Protein AF-A0ABD1MF71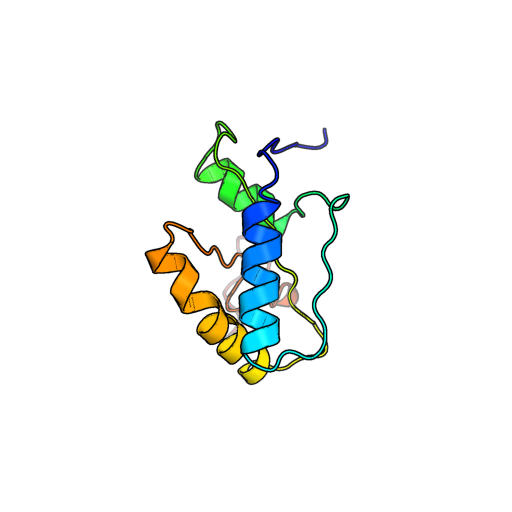-F1 (afdb_monomer_lite)

Sequence (109 aa):
MQLKYPAPGAPHLAKRVKELLLASGFNHVDEDMKRGLDHGAWVPLFLMYPEADIPVCQLSISSNKGATYHYNMGKALAPLKDEGVLIIGSGSATHNLGAIGPDDSPPPP

Radius of gyration: 16.89 Å; chains: 1; bounding box: 43×35×38 Å

Secondary structure (DSSP, 8-state):
------PPB-HHHHHHHHHHHHHTT-S-----SS----HHHHHHHHHH-TT--S-B---PPPTTS-HHHHHHHHHHTGGGGTTTPPP---S-S---GGG---TTPPPP-

InterPro domains:
  IPR004183 Extradiol ring-cleavage dioxygenase, class III enzyme, subunit B [PF02900] (2-98)
  IPR014436 Extradiol aromatic ring-opening dioxygenase, DODA-type [cd07363] (2-109)

pLDDT: mean 90.41, std 11.85, range [41.66, 98.62]

Organism: NCBI:txid520843

Foldseek 3Di:
DPDDLPAAADVVVLVVLVVLCVVLPNPDDDDDPPDDDDPQPVVVCCVPPVVNDHHDDDDDDDPVDDPVVVVSSCVSCVVVVVVVDDDDDGDDPDDDVVQDDPPPDDRDD

Structure (mmCIF, N/CA/C/O backbone):
data_AF-A0ABD1MF71-F1
#
_entry.id   AF-A0ABD1MF71-F1
#
loop_
_atom_site.group_PDB
_atom_site.id
_atom_site.type_symbol
_atom_site.label_atom_id
_atom_site.label_alt_id
_atom_site.label_comp_id
_atom_site.label_asym_id
_atom_site.label_entity_id
_atom_site.label_seq_id
_atom_site.pdbx_PDB_ins_code
_atom_site.Cartn_x
_atom_site.Cartn_y
_atom_site.Cartn_z
_atom_site.occupancy
_atom_site.B_iso_or_equiv
_atom_site.auth_seq_id
_atom_site.auth_comp_id
_atom_site.auth_asym_id
_atom_site.auth_atom_id
_atom_site.pdbx_PDB_model_num
ATOM 1 N N . MET A 1 1 ? 25.028 1.583 -11.595 1.00 41.66 1 MET A N 1
ATOM 2 C CA . MET A 1 1 ? 23.755 1.360 -12.316 1.00 41.66 1 MET A CA 1
ATOM 3 C C . MET A 1 1 ? 22.634 1.498 -11.300 1.00 41.66 1 MET A C 1
ATOM 5 O O . MET A 1 1 ? 22.641 0.743 -10.341 1.00 41.66 1 MET A O 1
ATOM 9 N N . GLN A 1 2 ? 21.732 2.473 -11.433 1.00 57.38 2 GLN A N 1
ATOM 10 C CA . GLN A 1 2 ? 20.458 2.411 -10.706 1.00 57.38 2 GLN A CA 1
ATOM 11 C C . GLN A 1 2 ? 19.548 1.512 -11.533 1.00 57.38 2 GLN A C 1
ATOM 13 O O . GLN A 1 2 ? 19.171 1.898 -12.639 1.00 57.38 2 GLN A O 1
ATOM 18 N N . LEU A 1 3 ? 19.255 0.311 -11.035 1.00 66.19 3 LEU A N 1
ATOM 19 C CA . LEU A 1 3 ? 18.186 -0.494 -11.612 1.00 66.19 3 LEU A CA 1
ATOM 20 C C . LEU A 1 3 ? 16.892 0.321 -11.469 1.00 66.19 3 LEU A C 1
ATOM 22 O O . LEU A 1 3 ? 16.576 0.787 -10.374 1.00 66.19 3 LEU A O 1
ATOM 26 N N . LYS A 1 4 ? 16.199 0.574 -12.579 1.00 78.69 4 LYS A N 1
ATOM 27 C CA . LYS A 1 4 ? 14.908 1.267 -12.590 1.00 78.69 4 LYS A CA 1
ATOM 28 C C . LYS A 1 4 ? 13.844 0.267 -13.006 1.00 78.69 4 LYS A C 1
ATOM 30 O O . LYS A 1 4 ? 14.008 -0.389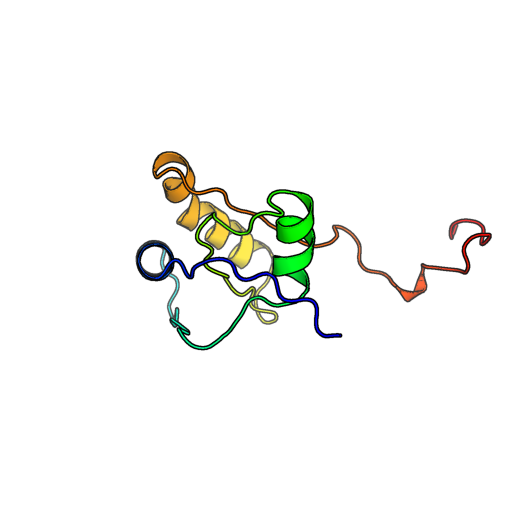 -14.027 1.00 78.69 4 LYS A O 1
ATOM 35 N N . TYR A 1 5 ? 12.768 0.191 -12.233 1.00 92.06 5 TYR A N 1
ATOM 36 C CA . TYR A 1 5 ? 11.562 -0.552 -12.580 1.00 92.06 5 TYR A CA 1
ATOM 37 C C . TYR A 1 5 ? 10.493 0.457 -13.035 1.00 92.06 5 TYR A C 1
ATOM 39 O O . TYR A 1 5 ? 9.932 1.158 -12.187 1.00 92.06 5 TYR A O 1
ATOM 47 N N . PRO A 1 6 ? 10.277 0.638 -14.351 1.00 94.00 6 PRO A N 1
ATOM 48 C CA . PRO A 1 6 ? 9.542 1.777 -14.903 1.00 94.00 6 PRO A CA 1
ATOM 49 C C . PRO A 1 6 ? 8.022 1.551 -14.954 1.00 94.00 6 PRO A C 1
ATOM 51 O O . PRO A 1 6 ? 7.386 1.889 -15.949 1.00 94.00 6 PRO A O 1
ATOM 54 N N . ALA A 1 7 ? 7.433 0.997 -13.892 1.00 95.56 7 ALA A N 1
ATOM 55 C CA . ALA A 1 7 ? 5.993 0.767 -13.853 1.00 95.56 7 ALA A CA 1
ATOM 56 C C . ALA A 1 7 ? 5.200 2.084 -13.964 1.00 95.56 7 ALA A C 1
ATOM 58 O O . ALA A 1 7 ? 5.573 3.075 -13.320 1.00 95.56 7 ALA A O 1
ATOM 59 N N . PRO A 1 8 ? 4.091 2.119 -14.730 1.00 95.88 8 PRO A N 1
ATOM 60 C CA . PRO A 1 8 ? 3.186 3.259 -14.747 1.00 95.88 8 PRO A CA 1
ATOM 61 C C . PRO A 1 8 ? 2.673 3.578 -13.339 1.00 95.88 8 PRO A C 1
ATOM 63 O O . PRO A 1 8 ? 2.347 2.682 -12.563 1.00 95.88 8 PRO A O 1
ATOM 66 N N . GLY A 1 9 ? 2.550 4.860 -13.002 1.00 95.56 9 GLY A N 1
ATOM 67 C CA . GLY A 1 9 ? 1.867 5.256 -11.770 1.00 95.56 9 GLY A CA 1
ATOM 68 C C . GLY A 1 9 ? 0.364 4.966 -11.846 1.00 95.56 9 GLY A C 1
ATOM 69 O O . GLY A 1 9 ? -0.241 5.087 -12.911 1.00 95.56 9 GLY A O 1
ATOM 70 N N . ALA A 1 10 ? -0.258 4.641 -10.712 1.00 97.00 10 ALA A N 1
ATOM 71 C CA . ALA A 1 10 ? -1.702 4.408 -10.604 1.00 97.00 10 ALA A CA 1
ATOM 72 C C . ALA A 1 10 ? -2.417 5.519 -9.793 1.00 97.00 10 ALA A C 1
ATOM 74 O O . ALA A 1 10 ? -2.854 5.274 -8.666 1.00 97.00 10 ALA A O 1
ATOM 75 N N . PRO A 1 11 ? -2.573 6.751 -10.323 1.00 96.50 11 PRO A N 1
ATOM 76 C CA . PRO A 1 11 ? -3.139 7.882 -9.573 1.00 96.50 11 PRO A CA 1
ATOM 77 C C . PRO A 1 11 ? -4.605 7.674 -9.166 1.00 96.50 11 PRO A C 1
ATOM 79 O O . PRO A 1 11 ? -5.014 8.092 -8.085 1.00 96.50 11 PRO A O 1
ATOM 82 N N . HIS A 1 12 ? -5.400 6.981 -9.990 1.00 96.88 12 HIS A N 1
ATOM 83 C CA . HIS A 1 12 ? -6.777 6.626 -9.628 1.00 96.88 12 HIS A CA 1
ATOM 84 C C . HIS A 1 12 ? -6.822 5.674 -8.428 1.00 96.88 12 HIS A C 1
ATOM 86 O O . HIS A 1 12 ? -7.651 5.854 -7.536 1.00 96.88 12 HIS A O 1
ATOM 92 N N . LEU A 1 13 ? -5.893 4.714 -8.371 1.00 97.81 13 LEU A N 1
ATOM 93 C CA . LEU A 1 13 ? -5.749 3.817 -7.228 1.00 97.81 13 LEU A CA 1
ATOM 94 C C . LEU A 1 13 ? -5.296 4.582 -5.978 1.00 97.81 13 LEU A C 1
ATOM 96 O O . LEU A 1 13 ? -5.859 4.366 -4.911 1.00 97.81 13 LEU A O 1
ATOM 100 N N . ALA A 1 14 ? -4.347 5.515 -6.103 1.00 97.94 14 ALA A N 1
ATOM 101 C CA . ALA A 1 14 ? -3.898 6.355 -4.988 1.00 97.94 14 ALA A CA 1
ATOM 102 C C . ALA A 1 14 ? -5.061 7.143 -4.361 1.00 97.94 14 ALA A C 1
ATOM 104 O O . ALA A 1 14 ? -5.258 7.119 -3.142 1.00 97.94 14 ALA A O 1
ATOM 105 N N . LYS A 1 15 ? -5.894 7.764 -5.206 1.00 98.06 15 LYS A N 1
ATOM 106 C CA . LYS A 1 15 ? -7.102 8.465 -4.766 1.00 98.06 15 LYS A CA 1
ATOM 107 C C . LYS A 1 15 ? -8.089 7.518 -4.078 1.00 98.06 15 LYS A C 1
ATOM 109 O O . LYS A 1 15 ? -8.589 7.836 -3.002 1.00 98.06 15 LYS A O 1
ATOM 114 N N . ARG A 1 16 ? -8.331 6.338 -4.657 1.00 98.19 16 ARG A N 1
ATOM 115 C CA . ARG A 1 16 ? -9.245 5.334 -4.094 1.00 98.19 16 ARG A CA 1
ATOM 116 C C . ARG A 1 16 ? -8.779 4.819 -2.728 1.00 98.19 16 ARG A C 1
ATOM 118 O O . ARG A 1 16 ? -9.577 4.729 -1.799 1.00 98.19 16 ARG A O 1
ATOM 125 N N . VAL A 1 17 ? -7.483 4.541 -2.585 1.00 98.44 17 VAL A N 1
ATOM 126 C CA . VAL A 1 17 ? -6.843 4.166 -1.313 1.00 98.44 17 VAL A CA 1
ATOM 127 C C . VAL A 1 17 ? -7.080 5.248 -0.261 1.00 98.44 17 VAL A C 1
ATOM 129 O O . VAL A 1 17 ? -7.523 4.945 0.846 1.00 98.44 17 VAL A O 1
ATOM 132 N N . LYS A 1 18 ? -6.846 6.518 -0.606 1.00 98.50 18 LYS A N 1
ATOM 133 C CA . LYS A 1 18 ? -7.092 7.646 0.296 1.00 98.50 18 LYS A CA 1
ATOM 134 C C . LYS A 1 18 ? -8.551 7.735 0.734 1.00 98.50 18 LYS A C 1
ATOM 136 O O . LYS A 1 18 ? -8.803 7.879 1.926 1.00 98.50 18 LYS A O 1
ATOM 141 N N . GLU A 1 19 ? -9.500 7.618 -0.190 1.00 98.44 19 GLU A N 1
ATOM 142 C CA . GLU A 1 19 ? -10.935 7.629 0.126 1.00 98.44 19 GLU A CA 1
ATOM 143 C C . GLU A 1 19 ? -11.311 6.527 1.126 1.00 98.44 19 GLU A C 1
ATOM 145 O O . GLU A 1 19 ? -11.975 6.808 2.124 1.00 98.44 19 GLU A O 1
ATOM 150 N N . LEU A 1 20 ? -10.841 5.294 0.907 1.00 98.62 20 LEU A N 1
ATOM 151 C CA . LEU A 1 20 ? -11.106 4.156 1.795 1.00 98.62 20 LEU A CA 1
ATOM 152 C C . LEU A 1 20 ? -10.522 4.357 3.198 1.00 98.62 20 LEU A C 1
ATOM 154 O O . LEU A 1 20 ? -11.186 4.074 4.200 1.00 98.62 20 LEU A O 1
ATOM 158 N N . LEU A 1 21 ? -9.293 4.867 3.284 1.00 98.50 21 LEU A N 1
ATOM 159 C CA . LEU A 1 21 ? -8.635 5.131 4.562 1.00 98.50 21 LEU A CA 1
ATOM 160 C C . LEU A 1 21 ? -9.346 6.249 5.332 1.00 98.50 21 LEU A C 1
ATOM 162 O O . LEU A 1 21 ? -9.681 6.062 6.502 1.00 98.50 21 LEU A O 1
ATOM 166 N N . LEU A 1 22 ? -9.643 7.381 4.688 1.00 98.25 22 LEU A N 1
ATOM 167 C CA . LEU A 1 22 ? -10.362 8.490 5.325 1.00 98.25 22 LEU A CA 1
ATOM 168 C C . LEU A 1 22 ? -11.755 8.051 5.808 1.00 98.25 22 LEU A C 1
ATOM 170 O O . LEU A 1 22 ? -12.124 8.325 6.950 1.00 98.25 22 LEU A O 1
ATOM 174 N N . ALA A 1 23 ? -12.497 7.300 4.986 1.00 98.19 23 ALA A N 1
ATOM 175 C CA . ALA A 1 23 ? -13.810 6.760 5.351 1.00 98.19 23 ALA A CA 1
ATOM 176 C C . ALA A 1 23 ? -13.753 5.771 6.531 1.00 98.19 23 ALA A C 1
ATOM 178 O O . ALA A 1 23 ? -14.736 5.610 7.250 1.00 98.19 23 ALA A O 1
ATOM 179 N N . SER A 1 24 ? -12.596 5.144 6.761 1.00 97.94 24 SER A N 1
ATOM 180 C CA . SER A 1 24 ? -12.361 4.200 7.861 1.00 97.94 24 SER A CA 1
ATOM 181 C C . SER A 1 24 ? -11.800 4.861 9.130 1.00 97.94 24 SER A C 1
ATOM 183 O O . SER A 1 24 ? -11.351 4.164 10.041 1.00 97.94 24 SER A O 1
ATOM 185 N N . GLY A 1 25 ? -11.805 6.197 9.206 1.00 97.19 25 GLY A N 1
ATOM 186 C CA . GLY A 1 25 ? -11.390 6.947 10.395 1.00 97.19 25 GLY A CA 1
ATOM 187 C C . GLY A 1 25 ? -9.892 7.248 10.477 1.00 97.19 25 GLY A C 1
ATOM 188 O O . GLY A 1 25 ? -9.391 7.584 11.551 1.00 97.19 25 GLY A O 1
ATOM 189 N N . PHE A 1 26 ? -9.150 7.136 9.371 1.00 97.19 26 PHE A N 1
ATOM 190 C CA . PHE A 1 26 ? -7.774 7.627 9.313 1.00 97.19 26 PHE A CA 1
ATOM 191 C C . PHE A 1 26 ? -7.799 9.150 9.161 1.00 97.19 26 PHE A C 1
ATOM 193 O O . PHE A 1 26 ? -8.329 9.669 8.189 1.00 97.19 26 PHE A O 1
ATOM 200 N N . ASN A 1 27 ? -7.210 9.874 10.114 1.00 93.06 27 ASN A N 1
ATOM 201 C CA . ASN A 1 27 ? -7.313 11.340 10.156 1.00 93.06 27 ASN A CA 1
ATOM 202 C C . ASN A 1 27 ? -6.545 12.061 9.037 1.00 93.06 27 ASN A C 1
ATOM 204 O O . ASN A 1 27 ? -6.870 13.199 8.717 1.00 93.06 27 ASN A O 1
ATOM 208 N N . HIS A 1 28 ? -5.489 11.444 8.497 1.00 93.50 28 HIS A N 1
ATOM 209 C CA . HIS A 1 28 ? -4.574 12.099 7.562 1.00 93.50 28 HIS A CA 1
ATOM 210 C C . HIS A 1 28 ? -4.004 11.099 6.560 1.00 93.50 28 HIS A C 1
ATOM 212 O O . HIS A 1 28 ? -3.391 10.109 6.966 1.00 93.50 28 HIS A O 1
ATOM 218 N N . VAL A 1 29 ? -4.183 11.379 5.267 1.00 96.69 29 VAL A N 1
ATOM 219 C CA . VAL A 1 29 ? -3.613 10.615 4.150 1.00 96.69 29 VAL A CA 1
ATOM 220 C C . VAL A 1 29 ? -3.285 11.581 3.010 1.00 96.69 29 VAL A C 1
ATOM 222 O O . VAL A 1 29 ? -4.186 12.200 2.437 1.00 96.69 29 VAL A O 1
ATOM 225 N N . ASP A 1 30 ? -2.000 11.684 2.679 1.00 96.12 30 ASP A N 1
ATOM 226 C CA . ASP A 1 30 ? -1.506 12.514 1.580 1.00 96.12 30 ASP A CA 1
ATOM 227 C C . ASP A 1 30 ? -1.219 11.686 0.330 1.00 96.12 30 ASP A C 1
ATOM 229 O O . ASP A 1 30 ? -0.905 10.498 0.397 1.00 96.12 30 ASP A O 1
ATOM 233 N N . GLU A 1 31 ? -1.289 12.356 -0.815 1.00 96.31 31 GLU A N 1
ATOM 234 C CA . GLU A 1 31 ? -0.902 11.810 -2.109 1.00 96.31 31 GLU A CA 1
ATOM 235 C C . GLU A 1 31 ? 0.413 12.458 -2.549 1.00 96.31 31 GLU A C 1
ATOM 237 O O . GLU A 1 31 ? 0.515 13.685 -2.607 1.00 96.31 31 GLU A O 1
ATOM 242 N N . ASP A 1 32 ? 1.409 11.642 -2.891 1.00 94.88 32 ASP A N 1
ATOM 243 C CA . ASP A 1 32 ? 2.671 12.109 -3.463 1.00 94.88 32 ASP A CA 1
ATOM 244 C C . ASP A 1 32 ? 2.808 11.589 -4.896 1.00 94.88 32 ASP A C 1
ATOM 246 O O . ASP A 1 32 ? 3.029 10.404 -5.130 1.00 94.88 32 ASP A O 1
ATOM 250 N N . MET A 1 33 ? 2.679 12.503 -5.859 1.00 91.31 33 MET A N 1
ATOM 251 C CA . MET A 1 33 ? 2.759 12.204 -7.294 1.00 91.31 33 MET A CA 1
ATOM 252 C C . MET A 1 33 ? 4.196 12.232 -7.838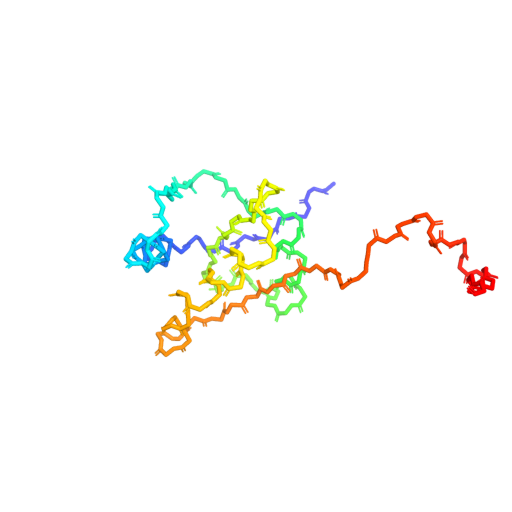 1.00 91.31 33 MET A C 1
ATOM 254 O O . MET A 1 33 ? 4.410 12.017 -9.030 1.00 91.31 33 MET A O 1
ATOM 258 N N . LYS A 1 34 ? 5.184 12.564 -6.999 1.00 90.56 34 LYS A N 1
ATOM 259 C CA . LYS A 1 34 ? 6.596 12.710 -7.382 1.00 90.56 34 LYS A CA 1
ATOM 260 C C . LYS A 1 34 ? 7.462 11.576 -6.849 1.00 90.56 34 LYS A C 1
ATOM 262 O O . LYS A 1 34 ? 8.509 11.290 -7.430 1.00 90.56 34 LYS A O 1
ATOM 267 N N . ARG A 1 35 ? 7.065 10.951 -5.741 1.00 88.44 35 ARG A N 1
ATOM 268 C CA . ARG A 1 35 ? 7.812 9.845 -5.143 1.00 88.44 35 ARG A CA 1
ATOM 269 C C . ARG A 1 35 ? 7.750 8.601 -6.034 1.00 88.44 35 ARG A C 1
ATOM 271 O O . ARG A 1 35 ? 6.679 8.093 -6.340 1.00 88.44 35 ARG A O 1
ATOM 278 N N . GLY A 1 36 ? 8.921 8.110 -6.434 1.00 87.69 36 GLY A N 1
ATOM 279 C CA . GLY A 1 36 ? 9.060 6.825 -7.124 1.00 87.69 36 GLY A CA 1
ATOM 280 C C . GLY A 1 36 ? 9.031 5.631 -6.167 1.00 87.69 36 GLY A C 1
ATOM 281 O O . GLY A 1 36 ? 9.037 5.804 -4.946 1.00 87.69 36 GLY A O 1
ATOM 282 N N . LEU A 1 37 ? 9.053 4.421 -6.734 1.00 92.69 37 LEU A N 1
ATOM 283 C CA . LEU A 1 37 ? 9.111 3.177 -5.966 1.00 92.69 37 LEU A CA 1
ATOM 284 C C . LEU A 1 37 ? 10.429 3.066 -5.193 1.00 92.69 37 LEU A C 1
ATOM 286 O O . LEU A 1 37 ? 11.512 3.211 -5.767 1.00 92.69 37 LEU A O 1
ATOM 290 N N . ASP A 1 38 ? 10.343 2.779 -3.896 1.00 92.62 38 ASP A N 1
ATOM 291 C CA . ASP A 1 38 ? 11.524 2.431 -3.109 1.00 92.62 38 ASP A CA 1
ATOM 292 C C . ASP A 1 38 ? 11.978 0.982 -3.349 1.00 92.62 38 ASP A C 1
ATOM 294 O O . ASP A 1 38 ? 11.324 0.197 -4.038 1.00 92.62 38 ASP A O 1
ATOM 298 N N . HIS A 1 39 ? 13.144 0.638 -2.795 1.00 91.38 39 HIS A N 1
ATOM 299 C CA . HIS A 1 39 ? 13.765 -0.674 -2.972 1.00 91.38 39 HIS A CA 1
ATOM 300 C C . HIS A 1 39 ? 12.892 -1.838 -2.497 1.00 91.38 39 HIS A C 1
ATOM 302 O O . HIS A 1 39 ? 12.911 -2.902 -3.111 1.00 91.38 39 HIS A O 1
ATOM 308 N N . GLY A 1 40 ? 12.118 -1.643 -1.426 1.00 90.44 40 GLY A N 1
ATOM 309 C CA . GLY A 1 40 ? 11.216 -2.674 -0.920 1.00 90.44 40 GLY A CA 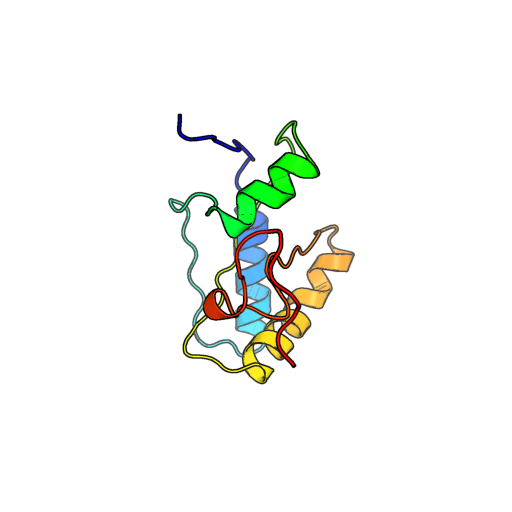1
ATOM 310 C C . GLY A 1 40 ? 10.100 -2.979 -1.913 1.00 90.44 40 GLY A C 1
ATOM 311 O O . GLY A 1 40 ? 9.750 -4.141 -2.096 1.00 90.44 40 GLY A O 1
ATOM 312 N N . ALA A 1 41 ? 9.602 -1.951 -2.603 1.00 93.31 41 ALA A N 1
ATOM 313 C CA . ALA A 1 41 ? 8.541 -2.097 -3.587 1.00 93.31 41 ALA A CA 1
ATOM 314 C C . ALA A 1 41 ? 9.038 -2.652 -4.931 1.00 93.31 41 ALA A C 1
ATOM 316 O O . ALA A 1 41 ? 8.426 -3.574 -5.468 1.00 93.31 41 ALA A O 1
ATOM 317 N N . TRP A 1 42 ? 10.128 -2.119 -5.502 1.00 93.38 42 TRP A N 1
ATOM 318 C CA . TRP A 1 42 ? 10.494 -2.479 -6.878 1.00 93.38 42 TRP A CA 1
ATOM 319 C C . TRP A 1 42 ? 11.143 -3.862 -7.019 1.00 93.38 42 TRP A C 1
ATOM 321 O O . TRP A 1 42 ? 10.960 -4.485 -8.059 1.00 93.38 42 TRP A O 1
ATOM 331 N N . VAL A 1 43 ? 11.863 -4.377 -6.012 1.00 93.50 43 VAL A N 1
ATOM 332 C CA . VAL A 1 43 ? 12.519 -5.701 -6.089 1.00 93.50 43 VAL A CA 1
ATOM 333 C C . VAL A 1 43 ? 11.531 -6.851 -6.330 1.00 93.50 43 VAL A C 1
ATOM 335 O O . VAL A 1 43 ? 11.717 -7.581 -7.304 1.00 93.50 43 VAL A O 1
ATOM 338 N N . PRO A 1 44 ? 10.483 -7.051 -5.504 1.00 94.19 44 PRO A N 1
ATOM 339 C CA . PRO A 1 44 ? 9.531 -8.135 -5.739 1.00 94.19 44 PRO A CA 1
ATOM 340 C C . PRO A 1 44 ? 8.766 -7.944 -7.052 1.00 94.19 44 PRO A C 1
ATOM 342 O O . PRO A 1 44 ? 8.525 -8.915 -7.762 1.00 94.19 44 PRO A O 1
ATOM 345 N N . LEU A 1 45 ? 8.439 -6.700 -7.414 1.00 95.75 45 LEU A N 1
ATOM 346 C CA . LEU A 1 45 ? 7.770 -6.402 -8.679 1.00 95.75 45 LEU A CA 1
ATOM 347 C C . LEU A 1 45 ? 8.639 -6.764 -9.885 1.00 95.75 45 LEU A C 1
ATOM 349 O O . LEU A 1 45 ? 8.146 -7.405 -10.802 1.00 95.75 45 LEU A O 1
ATOM 353 N N . PHE A 1 46 ? 9.932 -6.439 -9.854 1.00 94.62 46 PHE A N 1
ATOM 354 C CA . PHE A 1 46 ? 10.877 -6.809 -10.907 1.00 94.62 46 PHE A CA 1
ATOM 355 C C . PHE A 1 46 ? 10.966 -8.332 -11.099 1.00 94.62 46 PHE A C 1
ATOM 357 O O . PHE A 1 46 ? 11.085 -8.800 -12.226 1.00 94.62 46 PHE A O 1
ATOM 364 N N . LEU A 1 47 ? 10.878 -9.110 -10.014 1.00 94.00 47 LEU A N 1
ATOM 365 C CA . LEU A 1 47 ? 10.906 -10.577 -10.071 1.00 94.00 47 LEU A CA 1
ATOM 366 C C . LEU A 1 47 ? 9.582 -11.191 -10.552 1.00 94.00 47 LEU A C 1
ATOM 368 O O . LEU A 1 47 ? 9.602 -12.222 -11.219 1.00 94.00 47 LEU A O 1
ATOM 372 N N . MET A 1 48 ? 8.441 -10.595 -10.198 1.00 95.88 48 MET A N 1
ATOM 373 C CA . MET A 1 48 ? 7.111 -11.119 -10.535 1.00 95.88 48 MET A CA 1
ATOM 374 C C . MET A 1 48 ? 6.608 -10.656 -11.910 1.00 95.88 48 MET A C 1
ATOM 376 O O . MET A 1 48 ? 5.955 -11.425 -12.610 1.00 95.88 48 MET A O 1
ATOM 380 N N . TYR A 1 49 ? 6.897 -9.407 -12.282 1.00 96.56 49 TYR A N 1
ATOM 381 C CA . TYR A 1 49 ? 6.353 -8.706 -13.449 1.00 96.56 49 TYR A CA 1
ATOM 382 C C . TYR A 1 49 ? 7.456 -7.919 -14.182 1.00 96.56 49 TYR A C 1
ATOM 384 O O . TYR A 1 49 ? 7.434 -6.690 -14.212 1.00 96.56 49 TYR A O 1
ATOM 392 N N . PRO A 1 50 ? 8.448 -8.597 -14.783 1.00 95.50 50 PRO A N 1
ATOM 393 C CA . PRO A 1 50 ? 9.651 -7.952 -15.321 1.00 95.50 50 PRO A CA 1
ATOM 394 C C . PRO A 1 50 ? 9.384 -6.901 -16.413 1.00 95.50 50 PRO A C 1
ATOM 396 O O . PRO A 1 50 ? 10.170 -5.965 -16.549 1.00 95.50 50 PRO A O 1
ATOM 399 N N . GLU A 1 51 ? 8.269 -7.012 -17.142 1.00 96.81 51 GLU A N 1
ATOM 400 C CA . GLU A 1 51 ? 7.881 -6.071 -18.205 1.00 96.81 51 GLU A CA 1
ATOM 401 C C . GLU A 1 51 ? 7.432 -4.695 -17.683 1.00 96.81 51 GLU A C 1
ATOM 403 O O . GLU A 1 51 ? 7.366 -3.737 -18.451 1.00 96.81 51 GLU A O 1
ATOM 408 N N . ALA A 1 52 ? 7.155 -4.570 -16.379 1.00 96.50 52 ALA A N 1
ATOM 409 C CA . ALA A 1 52 ? 6.735 -3.323 -15.742 1.00 96.50 52 ALA A CA 1
ATOM 410 C C . ALA A 1 52 ? 5.515 -2.653 -16.413 1.00 96.50 52 ALA A C 1
ATOM 412 O O . ALA A 1 52 ? 5.418 -1.430 -16.460 1.00 96.50 52 ALA A O 1
ATOM 413 N N . ASP A 1 53 ? 4.569 -3.442 -16.916 1.00 97.00 53 ASP A N 1
ATOM 414 C CA . ASP A 1 53 ? 3.367 -2.988 -17.625 1.00 97.00 53 ASP A CA 1
ATOM 415 C C . ASP A 1 53 ? 2.125 -2.863 -16.720 1.00 97.00 53 ASP A C 1
ATOM 417 O O . ASP A 1 53 ? 1.106 -2.298 -17.122 1.00 97.00 53 ASP A O 1
ATOM 421 N N . ILE A 1 54 ? 2.220 -3.321 -15.470 1.00 97.19 54 ILE A N 1
ATOM 422 C CA . ILE A 1 54 ? 1.166 -3.192 -14.458 1.00 97.19 54 ILE A CA 1
ATOM 423 C C . ILE A 1 54 ? 1.289 -1.838 -13.738 1.00 97.19 54 ILE A C 1
ATOM 425 O O . ILE A 1 54 ? 2.347 -1.556 -13.170 1.00 97.19 54 ILE A O 1
ATOM 429 N N . PRO A 1 55 ? 0.230 -1.004 -13.686 1.00 96.94 55 PRO A N 1
ATOM 430 C CA . PRO A 1 55 ? 0.246 0.237 -12.918 1.00 96.94 55 PRO A CA 1
ATOM 431 C C . PRO A 1 55 ? 0.400 0.003 -11.409 1.00 96.94 55 PRO A C 1
ATOM 433 O O . PRO A 1 55 ? -0.288 -0.837 -10.829 1.00 96.94 55 PRO A O 1
ATOM 436 N N . VAL A 1 56 ? 1.250 0.790 -10.746 1.00 97.12 56 VAL A N 1
ATOM 437 C CA . VAL A 1 56 ? 1.566 0.640 -9.316 1.00 97.12 56 VAL A CA 1
ATOM 438 C C . VAL A 1 56 ? 1.303 1.937 -8.550 1.00 97.12 56 VAL A C 1
ATOM 440 O O . VAL A 1 56 ? 1.614 3.040 -9.001 1.00 97.12 56 VAL A O 1
ATOM 443 N N . CYS A 1 57 ? 0.746 1.798 -7.348 1.00 96.12 57 CYS A N 1
ATOM 444 C CA . CYS A 1 57 ? 0.690 2.845 -6.332 1.00 96.12 57 CYS A CA 1
ATOM 445 C C . CYS A 1 57 ? 1.385 2.330 -5.068 1.00 96.12 57 CYS A C 1
ATOM 447 O O . CYS A 1 57 ? 1.043 1.258 -4.572 1.00 96.12 57 CYS A O 1
ATOM 449 N N . GLN A 1 58 ? 2.339 3.092 -4.530 1.00 96.25 58 GLN A N 1
ATOM 450 C CA . GLN A 1 58 ? 3.009 2.743 -3.279 1.00 96.25 58 GLN A CA 1
ATOM 451 C C . GLN A 1 58 ? 2.269 3.354 -2.081 1.00 96.25 58 GLN A C 1
ATOM 453 O O . GLN A 1 58 ? 1.991 4.550 -2.069 1.00 96.25 58 GLN A O 1
ATOM 458 N N . LEU A 1 59 ? 2.007 2.549 -1.047 1.00 96.81 59 LEU A N 1
ATOM 459 C CA . LEU A 1 59 ? 1.466 2.999 0.239 1.00 96.81 59 LEU A CA 1
ATOM 460 C C . LEU A 1 59 ? 2.563 2.957 1.311 1.00 96.81 59 LEU A C 1
ATOM 462 O O . LEU A 1 59 ? 3.295 1.975 1.422 1.00 96.81 59 LEU A O 1
ATOM 466 N N . SER A 1 60 ? 2.705 4.028 2.093 1.00 95.19 60 SER A N 1
ATOM 467 C CA . SER A 1 60 ? 3.676 4.083 3.188 1.00 95.19 60 SER A CA 1
ATOM 468 C C . SER A 1 60 ? 3.156 3.391 4.450 1.00 95.19 60 SER A C 1
ATOM 470 O O . SER A 1 60 ? 1.963 3.384 4.743 1.00 95.19 60 SER A O 1
ATOM 472 N N . ILE A 1 61 ? 4.082 2.851 5.241 1.00 93.75 61 ILE A N 1
ATOM 473 C CA . ILE A 1 61 ? 3.821 2.384 6.604 1.00 93.75 61 ILE A CA 1
ATOM 474 C C . ILE A 1 61 ? 4.348 3.449 7.565 1.00 93.75 61 ILE A C 1
ATOM 476 O O . ILE A 1 61 ? 5.472 3.929 7.417 1.00 93.75 61 ILE A O 1
ATOM 480 N N . SER A 1 62 ? 3.549 3.820 8.565 1.00 93.00 62 SER A N 1
ATOM 481 C CA . SER A 1 62 ? 3.992 4.748 9.607 1.00 93.00 62 SER A CA 1
ATOM 482 C C . SER A 1 62 ? 4.760 4.038 10.724 1.00 93.00 62 SER A C 1
ATOM 484 O O . SER A 1 62 ? 4.201 3.190 11.423 1.00 93.00 62 SER A O 1
ATOM 486 N N . SER A 1 63 ? 6.010 4.446 10.953 1.00 92.69 63 SER A N 1
ATOM 487 C CA . SER A 1 63 ? 6.865 3.931 12.033 1.00 92.69 63 SER A CA 1
ATOM 488 C C . SER A 1 63 ? 6.401 4.344 13.433 1.00 92.69 63 SER A C 1
ATOM 490 O O . SER A 1 63 ? 6.745 3.692 14.413 1.00 92.69 63 SER A O 1
ATOM 492 N N . ASN A 1 64 ? 5.586 5.398 13.544 1.00 95.06 64 ASN A N 1
ATOM 493 C CA . ASN A 1 64 ? 5.037 5.863 14.820 1.00 95.06 64 ASN A CA 1
ATOM 494 C C . ASN A 1 64 ? 3.722 5.164 15.224 1.00 95.06 64 ASN A C 1
ATOM 496 O O . ASN A 1 64 ? 3.106 5.548 16.220 1.00 95.06 64 ASN A O 1
ATOM 500 N N . LYS A 1 65 ? 3.257 4.174 14.447 1.00 95.00 65 LYS A N 1
ATOM 501 C CA . LYS A 1 65 ? 2.010 3.436 14.696 1.00 95.00 65 LYS A CA 1
ATOM 502 C C . LYS A 1 65 ? 2.283 1.957 14.963 1.00 95.00 65 LYS A C 1
ATOM 504 O O . LYS A 1 65 ? 3.155 1.357 14.345 1.00 95.00 65 LYS A O 1
ATOM 509 N N . GLY A 1 66 ? 1.497 1.372 15.867 1.00 95.62 66 GLY A N 1
ATOM 510 C CA . GLY A 1 66 ? 1.591 -0.044 16.233 1.00 95.62 66 GLY A CA 1
ATOM 511 C C . GLY A 1 66 ? 0.823 -0.990 15.303 1.00 95.62 66 GLY A C 1
ATOM 512 O O . GLY A 1 66 ? 0.094 -0.562 14.407 1.00 95.62 66 GLY A O 1
ATOM 513 N N . ALA A 1 67 ? 0.936 -2.295 15.568 1.00 95.56 67 ALA A N 1
ATOM 514 C CA . ALA A 1 67 ? 0.350 -3.360 14.748 1.00 95.56 67 ALA A CA 1
ATOM 515 C C . ALA A 1 67 ? -1.166 -3.213 14.527 1.00 95.56 67 ALA A C 1
ATOM 517 O O . ALA A 1 67 ? -1.631 -3.367 13.402 1.00 95.56 67 ALA A O 1
ATOM 518 N N . THR A 1 68 ? -1.936 -2.847 15.558 1.00 97.44 68 THR A N 1
ATOM 519 C CA . THR A 1 68 ? -3.396 -2.667 15.446 1.00 97.44 68 THR A CA 1
ATOM 520 C C . THR A 1 68 ? -3.782 -1.607 14.413 1.00 97.44 68 THR A C 1
ATOM 522 O O . THR A 1 68 ? -4.757 -1.782 13.688 1.00 97.44 68 THR A O 1
ATOM 525 N N . TYR A 1 69 ? -3.009 -0.521 14.306 1.00 97.31 69 TYR A N 1
ATOM 526 C CA . TYR A 1 69 ? -3.255 0.525 13.311 1.00 97.31 69 TYR A CA 1
ATOM 527 C C . TYR A 1 69 ? -3.067 -0.013 11.887 1.00 97.31 69 TYR A C 1
ATOM 529 O O . TYR A 1 69 ? -3.950 0.153 11.050 1.00 97.31 69 TYR A O 1
ATOM 537 N N . HIS A 1 70 ? -1.962 -0.720 11.631 1.00 97.19 70 HIS A N 1
ATOM 538 C CA . HIS A 1 70 ? -1.668 -1.300 10.312 1.00 97.19 70 HIS A CA 1
ATOM 539 C C . HIS A 1 70 ? -2.605 -2.462 9.963 1.00 97.19 70 HIS A C 1
ATOM 541 O O . HIS A 1 70 ? -3.003 -2.620 8.813 1.00 97.19 70 HIS A O 1
ATOM 547 N N . TYR A 1 71 ? -3.045 -3.231 10.958 1.00 97.44 71 TYR A N 1
ATOM 548 C CA . TYR A 1 71 ? -4.070 -4.257 10.779 1.00 97.44 71 TYR A CA 1
ATOM 549 C C . TYR A 1 71 ? -5.417 -3.649 10.361 1.00 97.44 71 TYR A C 1
ATOM 551 O O . TYR A 1 71 ? -6.047 -4.116 9.412 1.00 97.44 71 TYR A O 1
ATOM 559 N N . ASN A 1 72 ? -5.840 -2.563 11.015 1.00 98.12 72 ASN A N 1
ATOM 560 C CA . ASN A 1 72 ? -7.048 -1.834 10.625 1.00 98.12 72 ASN A CA 1
ATOM 561 C C . ASN A 1 72 ? -6.896 -1.146 9.260 1.00 98.12 72 ASN A C 1
ATOM 563 O O . ASN A 1 72 ? -7.875 -1.050 8.526 1.00 98.12 72 ASN A O 1
ATOM 567 N N . MET A 1 73 ? -5.682 -0.731 8.885 1.00 98.12 73 MET A N 1
ATOM 568 C CA . MET A 1 73 ? -5.388 -0.225 7.540 1.00 98.12 73 MET A CA 1
ATOM 569 C C . MET A 1 73 ? -5.634 -1.310 6.491 1.00 98.12 73 MET A C 1
ATOM 571 O O . MET A 1 73 ? -6.341 -1.071 5.520 1.00 98.12 73 MET A O 1
ATOM 575 N N . GLY A 1 74 ? -5.149 -2.533 6.726 1.00 97.62 74 GLY A N 1
ATOM 576 C CA . GLY A 1 74 ? -5.440 -3.676 5.858 1.00 97.62 74 GLY A CA 1
ATOM 577 C C . GLY A 1 74 ? -6.941 -3.962 5.732 1.00 97.62 74 GLY A C 1
ATOM 578 O O . GLY A 1 74 ? -7.427 -4.196 4.629 1.00 97.62 74 GLY A O 1
ATOM 579 N N . LYS A 1 75 ? -7.700 -3.870 6.834 1.00 98.25 75 LYS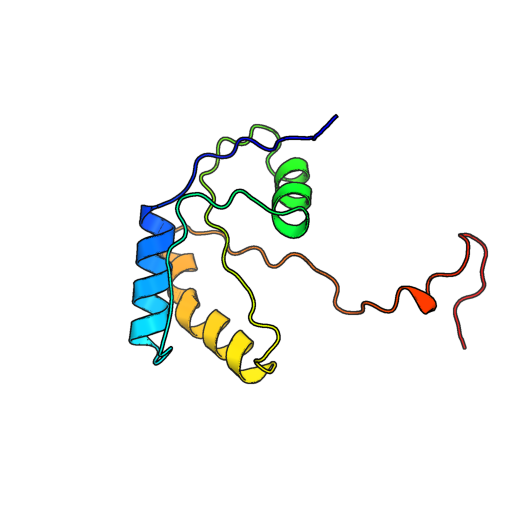 A N 1
ATOM 580 C CA . LYS A 1 75 ? -9.170 -4.002 6.800 1.00 98.25 75 LYS A CA 1
ATOM 581 C C . LYS A 1 75 ? -9.841 -2.923 5.953 1.00 98.25 75 LYS A C 1
ATOM 583 O O . LYS A 1 75 ? -10.725 -3.248 5.169 1.00 98.25 75 LYS A O 1
ATOM 588 N N . ALA A 1 76 ? -9.423 -1.668 6.102 1.00 98.44 76 ALA A N 1
ATOM 589 C CA . ALA A 1 76 ? -9.961 -0.546 5.334 1.00 98.44 76 ALA A CA 1
ATOM 590 C C . ALA A 1 76 ? -9.746 -0.721 3.821 1.00 98.44 76 ALA A C 1
ATOM 592 O O . ALA A 1 76 ? -10.578 -0.304 3.020 1.00 98.44 76 ALA A O 1
ATOM 593 N N . LEU A 1 77 ? -8.648 -1.373 3.432 1.00 98.50 77 LEU A N 1
ATOM 594 C CA . LEU A 1 77 ? -8.273 -1.608 2.038 1.00 98.50 77 LEU A CA 1
ATOM 595 C C . LEU A 1 77 ? -8.844 -2.905 1.449 1.00 98.50 77 LEU A C 1
ATOM 597 O O . LEU A 1 77 ? -8.674 -3.146 0.256 1.00 98.50 77 LEU A O 1
ATOM 601 N N . ALA A 1 78 ? -9.543 -3.725 2.241 1.00 98.06 78 ALA A N 1
ATOM 602 C CA . ALA A 1 78 ? -10.112 -4.993 1.786 1.00 98.06 78 ALA A CA 1
ATOM 603 C C . ALA A 1 78 ? -10.995 -4.891 0.519 1.00 98.06 78 ALA A C 1
ATOM 605 O O . ALA A 1 78 ? -10.864 -5.779 -0.326 1.00 98.06 78 ALA A O 1
ATOM 606 N N . PRO A 1 79 ? -11.819 -3.834 0.316 1.00 98.38 79 PRO A N 1
ATOM 607 C CA . PRO A 1 79 ? -12.638 -3.698 -0.894 1.00 98.38 79 PRO A CA 1
ATOM 608 C C . PRO A 1 79 ? -11.837 -3.662 -2.201 1.00 98.38 79 PRO A C 1
ATOM 610 O O . PRO A 1 79 ? -12.343 -4.072 -3.240 1.00 98.38 79 PRO A O 1
ATOM 613 N N . LEU A 1 80 ? -10.567 -3.239 -2.161 1.00 98.44 80 LEU A N 1
ATOM 614 C CA . LEU A 1 80 ? -9.720 -3.159 -3.354 1.00 98.44 80 LEU A CA 1
ATOM 615 C C . LEU A 1 80 ? -9.519 -4.522 -4.029 1.00 98.44 80 LEU A C 1
ATOM 617 O O . LEU A 1 80 ? -9.320 -4.585 -5.241 1.00 98.44 80 LEU A O 1
ATOM 621 N N . LYS A 1 81 ? -9.609 -5.619 -3.267 1.00 96.94 81 LYS A N 1
ATOM 622 C CA . LYS A 1 81 ? -9.534 -6.977 -3.816 1.00 96.94 81 LYS A CA 1
ATOM 623 C C . LYS A 1 81 ? -10.655 -7.239 -4.825 1.00 96.94 81 LYS A C 1
ATOM 625 O O . LYS A 1 81 ? -10.399 -7.827 -5.873 1.00 96.94 81 LYS A O 1
ATOM 630 N N . ASP A 1 82 ? -11.866 -6.782 -4.523 1.00 97.69 82 ASP A N 1
ATOM 631 C CA . ASP A 1 82 ? -13.033 -6.943 -5.398 1.00 97.69 82 ASP A CA 1
ATOM 632 C C . ASP A 1 82 ? -13.004 -5.943 -6.571 1.00 97.69 82 ASP A C 1
ATOM 634 O O . ASP A 1 82 ? -13.645 -6.158 -7.596 1.00 97.69 82 ASP A O 1
ATOM 638 N N . GLU A 1 83 ? -12.197 -4.883 -6.454 1.00 97.81 83 GLU A N 1
ATOM 639 C CA . GLU A 1 83 ? -11.916 -3.892 -7.504 1.00 97.81 83 GLU A CA 1
ATOM 640 C C . GLU A 1 83 ? -10.754 -4.313 -8.434 1.00 97.81 83 GLU A C 1
ATOM 642 O O . GLU A 1 83 ? -10.320 -3.532 -9.280 1.00 97.81 83 GLU A O 1
ATOM 647 N N . GLY A 1 84 ? -10.242 -5.544 -8.302 1.00 97.38 84 GLY A N 1
ATOM 648 C CA . GLY A 1 84 ? -9.179 -6.082 -9.160 1.00 97.38 84 GLY A CA 1
ATOM 649 C C . GLY A 1 84 ? -7.765 -5.620 -8.792 1.00 97.38 84 GLY A C 1
ATOM 650 O O . GLY A 1 84 ? -6.860 -5.690 -9.622 1.00 97.38 84 GLY A O 1
ATOM 651 N N . VAL A 1 85 ? -7.552 -5.152 -7.560 1.00 98.31 85 VAL A N 1
ATOM 652 C CA . VAL A 1 85 ? -6.244 -4.689 -7.078 1.00 98.31 85 VAL A CA 1
ATOM 653 C C . VAL A 1 85 ? -5.512 -5.802 -6.333 1.00 98.31 85 VAL A C 1
ATOM 655 O O . VAL A 1 85 ? -6.031 -6.401 -5.388 1.00 98.31 85 VAL A O 1
ATOM 658 N N . LEU A 1 86 ? -4.250 -6.021 -6.702 1.00 97.25 86 LEU A N 1
ATOM 659 C CA . LEU A 1 86 ? -3.318 -6.855 -5.950 1.00 97.25 86 LEU A CA 1
ATOM 660 C C . LEU A 1 86 ? -2.603 -6.020 -4.875 1.00 97.25 86 LEU A C 1
ATOM 662 O O . LEU A 1 86 ? -1.868 -5.089 -5.194 1.00 97.25 86 LEU A O 1
ATOM 666 N N . ILE A 1 87 ? -2.781 -6.380 -3.602 1.00 96.62 87 ILE A N 1
ATOM 667 C CA . ILE A 1 87 ? -2.047 -5.777 -2.479 1.00 96.62 87 ILE A CA 1
ATOM 668 C C . ILE A 1 87 ? -0.809 -6.628 -2.182 1.00 96.62 87 ILE A C 1
ATOM 670 O O . ILE A 1 87 ? -0.931 -7.811 -1.865 1.00 96.62 87 ILE A O 1
ATOM 674 N N . ILE A 1 88 ? 0.376 -6.017 -2.244 1.00 95.62 88 ILE A N 1
ATOM 675 C CA . ILE A 1 88 ? 1.657 -6.670 -1.947 1.00 95.62 88 ILE A CA 1
ATOM 676 C C . ILE A 1 88 ? 2.253 -6.052 -0.681 1.00 95.62 88 ILE A C 1
ATOM 678 O O . ILE A 1 88 ? 2.513 -4.852 -0.630 1.00 95.62 88 ILE A O 1
ATOM 682 N N . GLY A 1 89 ? 2.493 -6.884 0.334 1.00 93.88 89 GLY A N 1
ATOM 683 C CA . GLY A 1 89 ? 3.310 -6.536 1.495 1.00 93.88 89 GLY A CA 1
ATOM 684 C C . GLY A 1 89 ? 4.707 -7.132 1.347 1.00 93.88 89 GLY A C 1
ATOM 685 O O . GLY A 1 89 ? 4.862 -8.347 1.416 1.00 93.88 89 GLY A O 1
ATOM 686 N N . SER A 1 90 ? 5.718 -6.289 1.143 1.00 92.19 90 SER A N 1
ATOM 687 C CA . SER A 1 90 ? 7.118 -6.699 0.990 1.00 92.19 90 SER A CA 1
ATOM 688 C C . SER A 1 90 ? 7.918 -6.384 2.253 1.00 92.19 90 SER A C 1
ATOM 690 O O . SER A 1 90 ? 8.044 -5.223 2.644 1.00 92.19 90 SER A O 1
ATOM 692 N N . GLY A 1 91 ? 8.478 -7.408 2.887 1.00 90.44 91 GLY A N 1
ATOM 693 C CA . GLY A 1 91 ? 9.280 -7.275 4.098 1.00 90.44 91 GLY A CA 1
ATOM 694 C C . GLY A 1 91 ? 9.621 -8.640 4.683 1.00 90.44 91 GLY A C 1
ATOM 695 O O . GLY A 1 91 ? 9.488 -9.657 4.005 1.00 90.44 91 GLY A O 1
ATOM 696 N N . SER A 1 92 ? 10.016 -8.659 5.953 1.00 86.25 92 SER A N 1
ATOM 697 C CA . SER A 1 92 ? 10.390 -9.884 6.663 1.00 86.25 92 SER A CA 1
ATOM 698 C C . SER A 1 92 ? 9.643 -9.988 7.990 1.00 86.25 92 SER A C 1
ATOM 700 O O . SER A 1 92 ? 9.491 -8.992 8.695 1.00 86.25 92 SER A O 1
ATOM 702 N N . ALA A 1 93 ? 9.202 -11.197 8.354 1.00 84.00 93 ALA A N 1
ATOM 703 C CA . ALA A 1 93 ? 8.576 -11.457 9.656 1.00 84.00 93 ALA A CA 1
ATOM 704 C C . ALA A 1 93 ? 9.566 -11.272 10.822 1.00 84.00 93 ALA A C 1
ATOM 706 O O . ALA A 1 93 ? 9.179 -10.875 11.919 1.00 84.00 93 ALA A O 1
ATOM 707 N N . THR A 1 94 ? 10.852 -11.521 10.567 1.00 81.00 94 THR A N 1
ATOM 708 C CA . THR A 1 94 ? 11.969 -11.232 11.466 1.00 81.00 94 THR A CA 1
ATOM 709 C C . THR A 1 94 ? 12.979 -10.353 10.739 1.00 81.00 94 THR A C 1
ATOM 711 O O . THR A 1 94 ? 13.216 -10.506 9.544 1.00 81.00 94 THR A O 1
ATOM 714 N N . HIS A 1 95 ? 13.576 -9.403 11.453 1.00 78.75 95 HIS A N 1
ATOM 715 C CA . HIS A 1 95 ? 14.587 -8.516 10.883 1.00 78.75 95 HIS A CA 1
ATOM 716 C C . HIS A 1 95 ? 15.684 -8.250 11.916 1.00 78.75 95 HIS A C 1
ATOM 718 O O . HIS A 1 95 ? 15.840 -7.142 12.430 1.00 78.75 95 HIS A O 1
ATOM 724 N N . ASN A 1 96 ? 16.419 -9.310 12.259 1.00 78.75 96 ASN A N 1
ATOM 725 C CA . ASN A 1 96 ? 17.596 -9.237 13.117 1.00 78.75 96 ASN A CA 1
ATOM 726 C C . ASN A 1 96 ? 18.854 -9.463 12.273 1.00 78.75 96 ASN A C 1
ATOM 728 O O . ASN A 1 96 ? 19.379 -10.571 12.214 1.00 78.75 96 ASN A O 1
ATOM 732 N N . LEU A 1 97 ? 19.331 -8.404 11.615 1.00 76.62 97 LEU A N 1
ATOM 733 C CA . LEU A 1 97 ? 20.545 -8.476 10.795 1.00 76.62 97 LEU A CA 1
ATOM 734 C C . LEU A 1 97 ? 21.793 -8.830 11.623 1.00 76.62 97 LEU A C 1
ATOM 736 O O . LEU A 1 97 ? 22.747 -9.357 11.072 1.00 76.62 97 LEU A O 1
ATOM 740 N N . GLY A 1 98 ? 21.779 -8.596 12.941 1.00 73.00 98 GLY A N 1
ATOM 741 C CA . GLY A 1 98 ? 22.859 -9.012 13.841 1.00 73.00 98 GLY A CA 1
ATOM 742 C C . GLY A 1 98 ? 22.883 -10.515 14.137 1.00 73.00 98 GLY A C 1
ATOM 743 O O . GLY A 1 98 ? 23.906 -11.022 14.579 1.00 73.00 98 GLY A O 1
ATOM 744 N N . ALA A 1 99 ? 21.783 -11.232 13.883 1.00 71.88 99 ALA A N 1
ATOM 745 C CA . ALA A 1 99 ? 21.745 -12.695 13.927 1.00 71.88 99 ALA A CA 1
ATOM 746 C C . ALA A 1 99 ? 22.191 -13.341 12.604 1.00 71.88 99 ALA A C 1
ATOM 748 O O . ALA A 1 99 ? 22.328 -14.561 12.543 1.00 71.88 99 ALA A O 1
ATOM 749 N N . ILE A 1 100 ? 22.409 -12.543 11.551 1.00 70.75 100 ILE A N 1
ATOM 750 C CA . ILE A 1 100 ? 22.971 -13.025 10.291 1.00 70.75 100 ILE A CA 1
ATOM 751 C C . ILE A 1 100 ? 24.484 -13.115 10.483 1.00 70.75 100 ILE A C 1
ATOM 753 O O . ILE A 1 100 ? 25.199 -12.116 10.407 1.00 70.75 100 ILE A O 1
ATOM 757 N N . GLY A 1 101 ? 24.961 -14.317 10.796 1.00 66.81 101 GLY A N 1
ATOM 758 C CA . GLY A 1 101 ? 26.383 -14.628 10.743 1.00 66.81 101 GLY A CA 1
ATOM 759 C C . GLY A 1 101 ? 26.863 -14.818 9.295 1.00 66.81 101 GLY A C 1
ATOM 760 O O . GLY A 1 101 ? 26.042 -14.859 8.378 1.00 66.81 101 GLY A O 1
ATOM 761 N N . PRO A 1 102 ? 28.182 -14.930 9.053 1.00 74.44 102 PRO A N 1
ATOM 762 C CA . PRO A 1 102 ? 28.704 -15.435 7.778 1.00 74.44 102 PRO A CA 1
ATOM 763 C C . PRO A 1 102 ? 28.020 -16.754 7.367 1.00 74.44 102 PRO A C 1
ATOM 765 O O . PRO A 1 102 ? 27.569 -17.488 8.244 1.00 74.44 102 PRO A O 1
ATOM 768 N N . ASP A 1 103 ? 27.966 -17.049 6.063 1.00 66.81 103 ASP A N 1
ATOM 769 C CA . ASP A 1 103 ? 27.175 -18.142 5.443 1.00 66.81 103 ASP A CA 1
ATOM 770 C C . ASP A 1 103 ? 27.323 -19.528 6.122 1.00 66.81 103 ASP A C 1
ATOM 772 O O . ASP A 1 103 ? 26.403 -20.338 6.071 1.00 66.81 103 ASP A O 1
ATOM 776 N N . ASP A 1 104 ? 28.436 -19.770 6.830 1.00 65.44 104 ASP A N 1
ATOM 777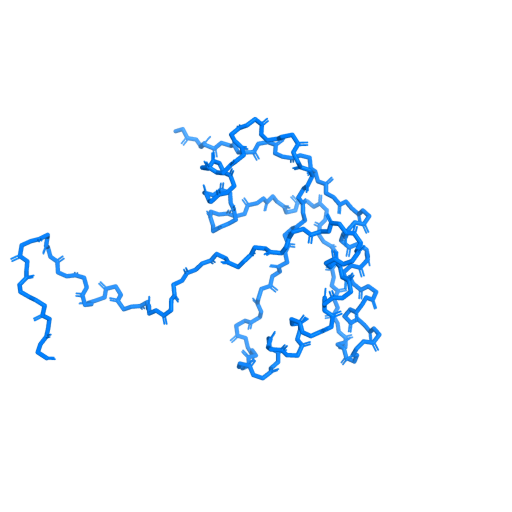 C CA . ASP A 1 104 ? 28.756 -21.020 7.542 1.00 65.44 104 ASP A CA 1
ATOM 778 C C . ASP A 1 104 ? 28.618 -20.943 9.081 1.00 65.44 104 ASP A C 1
ATOM 780 O O . ASP A 1 104 ? 29.138 -21.786 9.818 1.00 65.44 104 ASP A O 1
ATOM 784 N N . SER A 1 105 ? 27.953 -19.916 9.610 1.00 64.31 105 SER A N 1
ATOM 785 C CA . SER A 1 105 ? 27.730 -19.787 11.056 1.00 64.31 105 SER A CA 1
ATOM 786 C C . SER A 1 105 ? 26.664 -20.776 11.520 1.00 64.31 105 SER A C 1
ATOM 788 O O . SER A 1 105 ? 25.584 -20.812 10.926 1.00 64.31 105 SER A O 1
ATOM 790 N N . PRO A 1 106 ? 26.883 -21.528 12.613 1.00 62.12 106 PRO A N 1
ATOM 791 C CA . PRO A 1 106 ? 25.797 -22.282 13.220 1.00 62.12 106 PRO A CA 1
ATOM 792 C C . PRO A 1 106 ? 24.678 -21.313 13.643 1.00 62.12 106 PRO A C 1
ATOM 794 O O . PRO A 1 106 ? 24.981 -20.198 14.087 1.00 62.12 106 PRO A O 1
ATOM 797 N N . PRO A 1 107 ? 23.394 -21.700 13.504 1.00 57.66 107 PRO A N 1
ATOM 798 C CA . PRO A 1 107 ? 22.291 -20.857 13.943 1.00 57.66 107 PRO A CA 1
ATOM 799 C C . PRO A 1 107 ? 22.458 -20.522 15.435 1.00 57.66 107 PRO A C 1
ATOM 801 O O . PRO A 1 107 ? 22.956 -21.363 16.192 1.00 57.66 107 PRO A O 1
ATOM 804 N N . PRO A 1 108 ? 22.078 -19.306 15.869 1.00 58.59 108 PRO A N 1
ATOM 805 C CA . PRO A 1 108 ? 22.113 -18.958 17.284 1.00 58.59 108 PRO A CA 1
ATOM 806 C C . PRO A 1 108 ? 21.271 -19.960 18.104 1.00 58.59 108 PRO A C 1
ATOM 808 O O . PRO A 1 108 ? 20.295 -20.489 17.565 1.00 58.59 108 PRO A O 1
ATOM 811 N N . PRO A 1 109 ? 21.668 -20.247 19.362 1.00 60.84 109 PRO A N 1
ATOM 812 C CA . PRO A 1 109 ? 20.996 -21.224 20.221 1.00 60.84 109 PRO A CA 1
ATOM 813 C C . PRO A 1 109 ? 19.528 -20.885 20.500 1.00 60.84 109 PRO A C 1
ATOM 815 O O . PRO A 1 109 ? 19.177 -19.681 20.495 1.00 60.84 109 PRO A O 1
#